Protein AF-A0ABD4YJ50-F1 (afdb_monomer_lite)

Sequence (105 aa):
MASRKLDGYKGRLNCSQLAAGMTAARANAARLAKDARLLLGAEGFASAASLAALSLEEARKISILRGMALELEDSAIKAEWKHYRSHTSKNSHWTFPALVADGAR

Radius of gyration: 16.1 Å; chains: 1; bounding box: 43×27×45 Å

Structure (mmCIF, N/CA/C/O backbone):
data_AF-A0ABD4YJ50-F1
#
_entry.id   AF-A0ABD4YJ50-F1
#
loop_
_atom_site.group_PDB
_atom_site.id
_atom_site.type_symbol
_atom_site.label_atom_id
_atom_site.label_alt_id
_atom_site.label_comp_id
_atom_site.label_asym_id
_atom_site.label_entity_id
_atom_site.label_seq_id
_atom_site.pdbx_PDB_ins_code
_atom_site.Cartn_x
_atom_site.Cartn_y
_atom_site.Cartn_z
_atom_site.occupancy
_atom_site.B_iso_or_equiv
_atom_site.auth_seq_id
_atom_site.auth_comp_id
_atom_site.auth_asym_id
_atom_site.auth_atom_id
_atom_site.pdbx_PDB_model_num
ATOM 1 N N . MET A 1 1 ? -12.339 18.958 -9.095 1.00 38.16 1 MET A N 1
ATOM 2 C CA . MET A 1 1 ? -12.883 17.659 -8.638 1.00 38.16 1 MET A CA 1
ATOM 3 C C . MET A 1 1 ? -13.449 17.853 -7.245 1.00 38.16 1 MET A C 1
ATOM 5 O O . MET A 1 1 ? -12.732 18.367 -6.396 1.00 38.16 1 MET A O 1
ATOM 9 N N . ALA A 1 2 ? -14.721 17.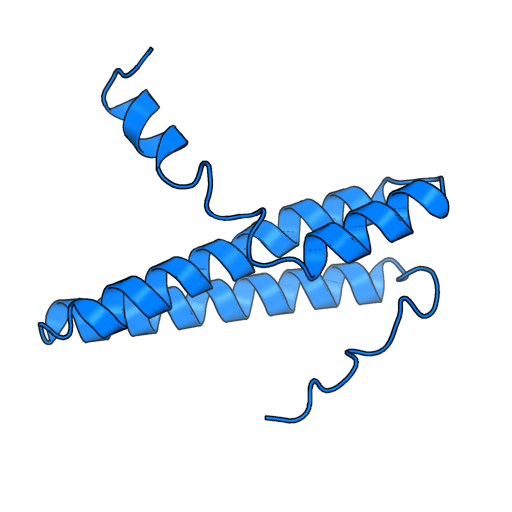525 -7.014 1.00 37.09 2 ALA A N 1
ATOM 10 C CA . ALA A 1 2 ? -15.298 17.609 -5.675 1.00 37.09 2 ALA A CA 1
ATOM 11 C C . ALA A 1 2 ? -14.507 16.690 -4.732 1.00 37.09 2 ALA A C 1
ATOM 13 O O . ALA A 1 2 ? -14.377 15.494 -4.997 1.00 37.09 2 ALA A O 1
ATOM 14 N N . SER A 1 3 ? -13.948 17.258 -3.660 1.00 42.00 3 SER A N 1
ATOM 15 C CA . SER A 1 3 ? -13.308 16.495 -2.591 1.00 42.00 3 SER A CA 1
ATOM 16 C C . SER A 1 3 ? -14.370 15.591 -1.970 1.00 42.00 3 SER A C 1
ATOM 18 O O . SER A 1 3 ? -15.192 16.040 -1.171 1.00 42.00 3 SER A O 1
ATOM 20 N N . ARG A 1 4 ? -14.416 14.319 -2.385 1.00 47.66 4 ARG A N 1
ATOM 21 C CA . ARG A 1 4 ? -15.176 13.295 -1.667 1.00 47.66 4 ARG A CA 1
ATOM 22 C C . ARG A 1 4 ? -14.588 13.287 -0.261 1.00 47.66 4 ARG A C 1
ATOM 24 O O . ARG A 1 4 ? -13.447 12.862 -0.084 1.00 47.66 4 ARG A O 1
ATOM 31 N N . LYS A 1 5 ? -15.341 13.797 0.722 1.00 50.66 5 LYS A N 1
ATOM 32 C CA . LYS A 1 5 ? -15.030 13.608 2.142 1.00 50.66 5 LYS A CA 1
ATOM 33 C C . LYS A 1 5 ? -14.937 12.100 2.340 1.00 50.66 5 LYS A C 1
ATOM 35 O O . LYS A 1 5 ? -15.955 11.432 2.440 1.00 50.66 5 LYS A O 1
ATOM 40 N N . LEU A 1 6 ? -13.716 11.568 2.308 1.00 54.75 6 LEU A N 1
ATOM 41 C CA . LEU A 1 6 ? -13.441 10.197 2.705 1.00 54.75 6 LEU A CA 1
ATOM 42 C C . LEU A 1 6 ? -14.079 10.040 4.081 1.00 54.75 6 LEU A C 1
ATOM 44 O O . LEU A 1 6 ? -13.786 10.864 4.960 1.00 54.75 6 LEU A O 1
ATOM 48 N N . ASP A 1 7 ? -14.966 9.057 4.219 1.00 51.47 7 ASP A N 1
ATOM 49 C CA . ASP A 1 7 ? -15.726 8.820 5.439 1.00 51.47 7 ASP A CA 1
ATOM 50 C C . ASP A 1 7 ? -14.810 8.969 6.663 1.00 51.47 7 ASP A C 1
ATOM 52 O O . ASP A 1 7 ? -13.676 8.468 6.700 1.00 51.47 7 ASP A O 1
ATOM 56 N N . GLY A 1 8 ? -15.265 9.771 7.627 1.00 60.22 8 GLY A N 1
ATOM 57 C CA . GLY A 1 8 ? -14.545 9.998 8.874 1.00 60.22 8 GLY A CA 1
ATOM 58 C C . GLY A 1 8 ? -14.294 8.683 9.610 1.00 60.22 8 GLY A C 1
ATOM 59 O O . GLY A 1 8 ? -14.916 7.664 9.319 1.00 60.22 8 GLY A O 1
ATOM 60 N N . TYR A 1 9 ? -13.370 8.703 10.568 1.00 68.25 9 TYR A N 1
ATOM 61 C CA . TYR A 1 9 ? -13.158 7.574 11.474 1.00 68.25 9 TYR A CA 1
ATOM 62 C C . TYR A 1 9 ? -14.502 7.128 12.084 1.00 68.25 9 TYR A C 1
ATOM 64 O O . TYR A 1 9 ? -15.142 7.919 12.777 1.00 68.25 9 TYR A O 1
ATOM 72 N N . LYS A 1 10 ? -14.938 5.890 11.805 1.00 71.81 10 LYS A N 1
ATOM 73 C CA . LYS A 1 10 ? -16.241 5.343 12.244 1.00 71.81 10 LYS A CA 1
ATOM 74 C C . LYS A 1 10 ? -16.156 4.530 13.545 1.00 71.81 10 LYS A C 1
ATOM 76 O O . LYS A 1 10 ? -17.050 3.745 13.831 1.00 71.81 10 LYS A O 1
ATOM 81 N N . GLY A 1 11 ? -15.092 4.717 14.323 1.00 74.75 11 GLY A N 1
ATOM 82 C CA . GLY A 1 11 ? -14.799 3.910 15.509 1.00 74.75 11 GLY A CA 1
ATOM 83 C C . GLY A 1 11 ? -13.677 2.903 15.265 1.00 74.75 11 GLY A C 1
ATOM 84 O O . GLY A 1 11 ? -13.116 2.836 14.167 1.00 74.75 11 GLY A O 1
ATOM 85 N N . ARG A 1 12 ? -13.317 2.161 16.318 1.00 82.75 12 ARG A N 1
ATOM 86 C CA . ARG A 1 12 ? -12.174 1.243 16.294 1.00 82.75 12 ARG A CA 1
ATOM 87 C C . ARG A 1 12 ? -12.368 0.151 15.256 1.00 82.75 12 ARG A C 1
ATOM 89 O O . ARG A 1 12 ? -13.434 -0.454 15.165 1.00 82.75 12 ARG A O 1
ATOM 96 N N . LEU A 1 13 ? -11.296 -0.135 14.526 1.00 87.69 13 LEU A N 1
ATOM 97 C CA . LEU A 1 13 ? -11.206 -1.356 13.744 1.00 87.69 13 LEU A CA 1
ATOM 98 C C . LEU A 1 13 ? -10.931 -2.515 14.699 1.00 87.69 13 LEU A C 1
ATOM 100 O O . LEU A 1 13 ? -10.049 -2.423 15.551 1.00 87.69 13 LEU A O 1
ATOM 104 N N . ASN A 1 14 ? -11.671 -3.607 14.554 1.00 89.88 14 ASN A N 1
ATOM 105 C CA . ASN A 1 14 ? -11.346 -4.833 15.272 1.00 89.88 14 ASN A CA 1
ATOM 106 C C . ASN A 1 14 ? -10.137 -5.542 14.623 1.00 89.88 14 ASN A C 1
ATOM 108 O O . ASN A 1 14 ? -9.703 -5.204 13.515 1.00 89.88 14 ASN A O 1
ATOM 112 N N . CYS A 1 15 ? -9.603 -6.564 15.296 1.00 91.25 15 CYS A N 1
ATOM 113 C CA . CYS A 1 15 ? -8.419 -7.284 14.825 1.00 91.25 15 CYS A CA 1
ATOM 114 C C . CYS A 1 15 ? -8.587 -7.892 13.422 1.00 91.25 15 CYS A C 1
ATOM 116 O O . CYS A 1 15 ? -7.632 -7.894 12.646 1.00 91.25 15 CYS A O 1
ATOM 118 N N . SER A 1 16 ? -9.783 -8.376 13.062 1.00 93.75 16 SER A N 1
ATOM 119 C CA . SER A 1 16 ? -10.013 -8.970 11.738 1.00 93.75 16 SER A CA 1
ATOM 120 C C . SER A 1 16 ? -10.035 -7.911 10.634 1.00 93.75 16 SER A C 1
ATOM 122 O O . SER A 1 16 ? -9.451 -8.123 9.572 1.00 93.75 16 SER A O 1
ATOM 124 N N . GLN A 1 17 ? -10.613 -6.737 10.897 1.00 93.25 17 GLN A N 1
ATOM 125 C CA . GLN A 1 17 ? -10.589 -5.594 9.984 1.00 93.25 17 GLN A CA 1
ATOM 126 C C . GLN A 1 17 ? -9.169 -5.050 9.791 1.00 93.25 17 GLN A C 1
ATOM 128 O O . GLN A 1 17 ? -8.767 -4.776 8.660 1.00 93.25 17 GLN A O 1
ATOM 133 N N . LEU A 1 18 ? -8.387 -4.942 10.870 1.00 93.56 18 LEU A N 1
ATOM 134 C CA . LEU A 1 18 ? -6.975 -4.550 10.801 1.00 93.56 18 LEU A CA 1
ATOM 135 C C . LEU A 1 18 ? -6.161 -5.556 9.973 1.00 93.56 18 LEU A C 1
ATOM 137 O O . LEU A 1 18 ? -5.422 -5.158 9.071 1.00 93.56 18 LEU A O 1
ATOM 141 N N . ALA A 1 19 ? -6.337 -6.858 10.217 1.00 95.56 19 ALA A N 1
ATOM 142 C CA . ALA A 1 19 ? -5.668 -7.920 9.466 1.00 95.56 19 ALA A CA 1
ATOM 143 C C . ALA A 1 19 ? -6.038 -7.920 7.974 1.00 95.56 19 ALA A C 1
ATOM 145 O O . ALA A 1 19 ? -5.160 -8.045 7.110 1.00 95.56 19 ALA A O 1
ATOM 146 N N . ALA A 1 20 ? -7.320 -7.727 7.658 1.00 96.19 20 ALA A N 1
ATOM 147 C CA . ALA A 1 20 ? -7.795 -7.587 6.287 1.00 96.19 20 ALA A CA 1
ATOM 148 C C . ALA A 1 20 ? -7.176 -6.354 5.610 1.00 96.19 20 ALA A C 1
ATOM 150 O O . ALA A 1 20 ? -6.658 -6.455 4.497 1.00 96.19 20 ALA A O 1
ATOM 151 N N . GLY A 1 21 ? -7.138 -5.216 6.310 1.00 94.19 21 GLY A N 1
ATOM 152 C CA . GLY A 1 21 ? -6.493 -3.993 5.836 1.00 94.19 21 GLY A CA 1
ATOM 153 C C . GLY A 1 21 ? -5.001 -4.179 5.549 1.00 94.19 21 GLY A C 1
ATOM 154 O O . GLY A 1 21 ? -4.520 -3.751 4.500 1.00 94.19 21 GLY A O 1
ATOM 155 N N . MET A 1 22 ? -4.270 -4.871 6.428 1.00 95.81 22 MET A N 1
ATOM 156 C CA . MET A 1 22 ? -2.846 -5.172 6.230 1.00 95.81 22 MET A CA 1
ATOM 157 C C . MET A 1 22 ? -2.616 -6.089 5.025 1.00 95.81 22 MET A C 1
ATOM 159 O O . MET A 1 22 ? -1.683 -5.880 4.249 1.00 95.81 22 MET A O 1
ATOM 163 N N . THR A 1 23 ? -3.482 -7.086 4.841 1.00 97.94 23 THR A N 1
ATOM 164 C CA . THR A 1 23 ? -3.407 -8.011 3.705 1.00 97.94 23 THR A CA 1
ATOM 165 C C . THR A 1 23 ? -3.682 -7.288 2.387 1.00 97.94 23 THR A C 1
ATOM 167 O O . THR A 1 23 ? -2.928 -7.466 1.428 1.00 97.94 23 THR A O 1
ATOM 170 N N . ALA A 1 24 ? -4.700 -6.424 2.353 1.00 97.00 24 ALA A N 1
ATOM 171 C CA . ALA A 1 24 ? -5.024 -5.597 1.194 1.00 97.00 24 ALA A CA 1
ATOM 172 C C . ALA A 1 24 ? -3.885 -4.623 0.851 1.00 97.00 24 ALA A C 1
ATOM 174 O O . ALA A 1 24 ? -3.466 -4.548 -0.303 1.00 97.00 24 ALA A O 1
ATOM 175 N N . ALA A 1 25 ? -3.322 -3.938 1.851 1.00 95.44 25 ALA A N 1
ATOM 176 C CA . ALA A 1 25 ? -2.181 -3.041 1.674 1.00 95.44 25 ALA A CA 1
ATOM 177 C C . ALA A 1 25 ? -0.960 -3.775 1.090 1.00 95.44 25 ALA A C 1
ATOM 179 O O . ALA A 1 25 ? -0.346 -3.308 0.130 1.00 95.44 25 ALA A O 1
ATOM 180 N N . ARG A 1 26 ? -0.652 -4.976 1.603 1.00 97.56 26 ARG A N 1
ATOM 181 C CA . ARG A 1 26 ? 0.429 -5.825 1.078 1.00 97.56 26 ARG A CA 1
ATOM 182 C C . ARG A 1 26 ? 0.193 -6.226 -0.379 1.00 97.56 26 ARG A C 1
ATOM 184 O O . ARG A 1 26 ? 1.115 -6.145 -1.187 1.00 97.56 26 ARG A O 1
ATOM 191 N N . ALA A 1 27 ? -1.021 -6.662 -0.714 1.00 98.19 27 ALA A N 1
ATOM 192 C CA . ALA A 1 27 ? -1.372 -7.057 -2.077 1.00 98.19 27 ALA A CA 1
ATOM 193 C C . ALA A 1 27 ? -1.270 -5.873 -3.054 1.00 98.19 27 ALA A C 1
ATOM 195 O O . ALA A 1 27 ? -0.707 -6.016 -4.141 1.00 98.19 27 ALA A O 1
ATOM 196 N N . ASN A 1 28 ? -1.743 -4.692 -2.644 1.00 97.81 28 ASN A N 1
ATOM 197 C CA . ASN A 1 28 ? -1.638 -3.469 -3.436 1.00 97.81 28 ASN A CA 1
ATOM 198 C C . ASN A 1 28 ? -0.183 -3.072 -3.681 1.00 97.81 28 ASN A C 1
ATOM 200 O O . ASN A 1 28 ? 0.183 -2.829 -4.828 1.00 97.81 28 ASN A O 1
ATOM 204 N N . ALA A 1 29 ? 0.650 -3.064 -2.637 1.00 96.94 29 ALA A N 1
ATOM 205 C CA . ALA A 1 29 ? 2.074 -2.772 -2.764 1.00 96.94 29 ALA A CA 1
ATOM 206 C C . ALA A 1 29 ? 2.763 -3.741 -3.740 1.00 96.94 29 ALA A C 1
ATOM 208 O O . ALA A 1 29 ? 3.430 -3.316 -4.678 1.00 96.94 29 ALA A O 1
ATOM 209 N N . ALA A 1 30 ? 2.539 -5.051 -3.590 1.00 98.19 30 ALA A N 1
ATOM 210 C CA . ALA A 1 30 ? 3.139 -6.054 -4.469 1.00 98.19 30 ALA A CA 1
ATOM 211 C C . 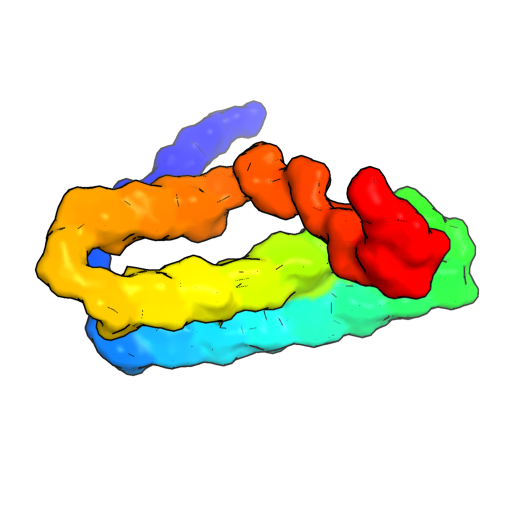ALA A 1 30 ? 2.736 -5.868 -5.944 1.00 98.19 30 ALA A C 1
ATOM 213 O O . ALA A 1 30 ? 3.591 -5.947 -6.831 1.00 98.19 30 ALA A O 1
ATOM 214 N N . ARG A 1 31 ? 1.451 -5.590 -6.205 1.00 98.69 31 ARG A N 1
ATOM 215 C CA . ARG A 1 31 ? 0.943 -5.319 -7.556 1.00 98.69 31 ARG A CA 1
ATOM 216 C C . ARG A 1 31 ? 1.552 -4.044 -8.140 1.00 98.69 31 ARG A C 1
ATOM 218 O O . ARG A 1 31 ? 2.103 -4.097 -9.232 1.00 98.69 31 ARG A O 1
ATOM 225 N N . LEU A 1 32 ? 1.532 -2.935 -7.400 1.00 98.44 32 LEU A N 1
ATOM 226 C CA . LEU A 1 32 ? 2.101 -1.657 -7.843 1.00 98.44 32 LEU A CA 1
ATOM 227 C C . LEU A 1 32 ? 3.601 -1.768 -8.141 1.00 98.44 32 LEU A C 1
ATOM 229 O O . LEU A 1 32 ? 4.061 -1.263 -9.160 1.00 98.44 32 LEU A O 1
ATOM 233 N N . ALA A 1 33 ? 4.360 -2.484 -7.308 1.00 98.19 33 ALA A N 1
ATOM 234 C CA . ALA A 1 33 ? 5.776 -2.743 -7.556 1.00 98.19 33 ALA A CA 1
ATOM 235 C C . ALA A 1 33 ? 6.009 -3.585 -8.820 1.00 98.19 33 ALA A C 1
ATOM 237 O O . ALA A 1 33 ? 6.979 -3.362 -9.544 1.00 98.19 33 ALA A O 1
ATOM 238 N N . LYS A 1 34 ? 5.143 -4.572 -9.088 1.00 98.69 34 LYS A N 1
ATOM 239 C CA . LYS A 1 34 ? 5.199 -5.362 -10.325 1.00 98.69 34 LYS A CA 1
ATOM 240 C C . LYS A 1 34 ? 4.951 -4.469 -11.540 1.00 98.69 34 LYS A C 1
ATOM 242 O O . LYS A 1 34 ? 5.752 -4.505 -12.469 1.00 98.69 34 LYS A O 1
ATOM 247 N N . ASP A 1 35 ? 3.905 -3.652 -11.501 1.00 98.56 35 ASP A N 1
ATOM 248 C CA . ASP A 1 35 ? 3.539 -2.751 -12.596 1.00 98.56 35 ASP A CA 1
ATOM 249 C C . ASP A 1 35 ? 4.643 -1.704 -12.845 1.00 98.56 35 ASP A C 1
ATOM 251 O O . ASP A 1 35 ? 5.035 -1.469 -13.987 1.00 98.56 35 ASP A O 1
ATOM 255 N N . ALA A 1 36 ? 5.231 -1.149 -11.779 1.00 98.38 36 ALA A N 1
ATOM 256 C CA . ALA A 1 36 ? 6.370 -0.236 -11.865 1.00 98.38 36 ALA A CA 1
ATOM 257 C C . ALA A 1 36 ? 7.584 -0.873 -12.564 1.00 98.38 36 ALA A C 1
ATOM 259 O O . ALA A 1 36 ? 8.206 -0.239 -13.413 1.00 98.38 36 ALA A O 1
ATOM 260 N N . ARG A 1 37 ? 7.904 -2.138 -12.248 1.00 98.38 37 ARG A N 1
ATOM 261 C CA . ARG A 1 37 ? 8.998 -2.877 -12.904 1.00 98.38 37 ARG A CA 1
ATOM 262 C C . ARG A 1 37 ? 8.734 -3.121 -14.388 1.00 98.38 37 ARG A C 1
ATOM 264 O O . ARG A 1 37 ? 9.661 -3.001 -15.182 1.00 98.38 37 ARG A O 1
ATOM 271 N N . LEU A 1 38 ? 7.494 -3.446 -14.759 1.00 98.56 38 LEU A N 1
ATOM 272 C CA . LEU A 1 38 ? 7.118 -3.629 -16.164 1.00 98.56 38 LEU A CA 1
ATOM 273 C C . LEU A 1 38 ? 7.296 -2.328 -16.956 1.00 98.56 38 LEU A C 1
ATOM 275 O O . LEU A 1 38 ? 7.884 -2.346 -18.032 1.00 98.56 38 LEU A O 1
ATOM 279 N N . LEU A 1 39 ? 6.853 -1.198 -16.400 1.00 98.25 39 LEU A N 1
ATOM 280 C CA . LEU A 1 39 ? 7.013 0.111 -17.037 1.00 98.25 39 LEU A CA 1
ATOM 281 C C . LEU A 1 39 ? 8.472 0.553 -17.117 1.00 98.25 39 LEU A C 1
ATOM 283 O O . LEU A 1 39 ? 8.862 1.142 -18.118 1.00 98.25 39 LEU A O 1
ATOM 287 N N . LEU A 1 40 ? 9.281 0.250 -16.100 1.00 97.50 40 LEU A N 1
ATOM 288 C CA . LEU A 1 40 ? 10.715 0.531 -16.128 1.00 97.50 40 LEU A CA 1
ATOM 289 C C . LEU A 1 40 ? 11.401 -0.203 -17.288 1.00 97.50 40 LEU A C 1
ATOM 291 O O . LEU A 1 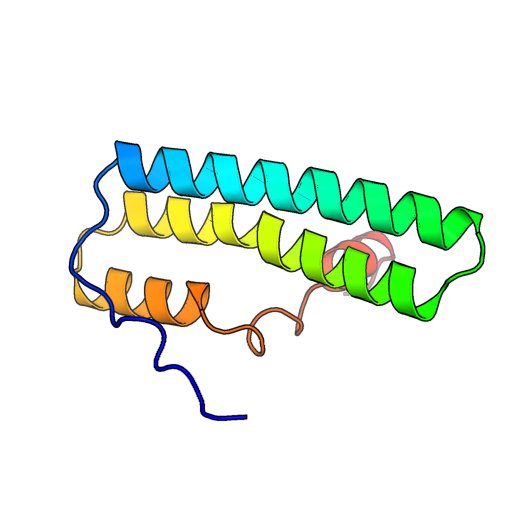40 ? 12.176 0.407 -18.015 1.00 97.50 40 LEU A O 1
ATOM 295 N N . GLY A 1 41 ? 11.082 -1.487 -17.484 1.00 97.50 41 GLY A N 1
ATOM 296 C CA . GLY A 1 41 ? 11.611 -2.280 -18.599 1.00 97.50 41 GLY A CA 1
ATOM 297 C C . GLY A 1 41 ? 11.120 -1.825 -19.979 1.00 97.50 41 GLY A C 1
ATOM 298 O O . GLY A 1 41 ? 11.777 -2.104 -20.973 1.00 97.50 41 GLY A O 1
ATOM 299 N N . ALA A 1 42 ? 9.993 -1.111 -20.037 1.00 98.25 42 ALA A N 1
ATOM 300 C CA . ALA A 1 42 ? 9.454 -0.488 -21.245 1.00 98.25 42 ALA A CA 1
ATOM 301 C C . ALA A 1 42 ? 9.853 0.996 -21.390 1.00 98.25 42 ALA A C 1
ATOM 303 O O . ALA A 1 42 ? 9.213 1.724 -22.145 1.00 98.25 42 ALA A O 1
ATOM 304 N N . GLU A 1 43 ? 10.848 1.464 -20.625 1.00 97.50 43 GLU A N 1
ATOM 305 C CA . GLU A 1 43 ? 11.355 2.849 -20.632 1.00 97.50 43 GLU A CA 1
ATOM 306 C C . GLU A 1 43 ? 10.307 3.925 -20.261 1.00 97.50 43 GLU A C 1
ATOM 308 O O . GLU A 1 43 ? 10.504 5.127 -20.441 1.00 97.50 43 GLU A O 1
ATOM 313 N N . GLY A 1 44 ? 9.189 3.523 -19.649 1.00 97.06 44 GLY A N 1
ATOM 314 C CA . GLY A 1 44 ? 8.130 4.399 -19.145 1.00 97.06 44 GLY A CA 1
ATOM 315 C C . GLY A 1 44 ? 8.479 5.049 -17.802 1.00 97.06 44 GLY A C 1
ATOM 316 O O . GLY A 1 44 ? 7.730 4.904 -16.833 1.00 97.06 44 GLY A O 1
ATOM 317 N N . PHE A 1 45 ? 9.618 5.744 -17.717 1.00 94.31 45 PHE A N 1
ATOM 318 C CA . PHE A 1 45 ? 10.257 6.147 -16.454 1.00 94.31 45 PHE A CA 1
ATOM 319 C C . PHE A 1 45 ? 9.354 6.941 -15.497 1.00 94.31 45 PHE A C 1
ATOM 321 O O . PHE A 1 45 ? 9.284 6.621 -14.310 1.00 94.31 45 PHE A O 1
ATOM 328 N N . ALA A 1 46 ? 8.625 7.948 -15.989 1.00 95.31 46 ALA A N 1
ATOM 329 C CA . ALA A 1 46 ? 7.775 8.795 -15.143 1.00 95.31 46 ALA A CA 1
ATOM 330 C C . ALA A 1 46 ? 6.633 8.003 -14.479 1.00 95.31 46 ALA A C 1
ATOM 332 O O . ALA A 1 46 ? 6.347 8.155 -13.285 1.00 95.31 46 ALA A O 1
ATOM 333 N N . SER A 1 47 ? 5.994 7.118 -15.244 1.00 96.50 47 SER A N 1
ATOM 334 C CA . SER A 1 47 ? 4.930 6.250 -14.743 1.00 96.50 47 SER A CA 1
ATOM 335 C C . SER A 1 47 ? 5.485 5.154 -13.834 1.00 96.50 47 SER A C 1
ATOM 337 O O . SER A 1 47 ? 4.900 4.890 -12.784 1.00 96.50 47 SER A O 1
ATOM 339 N N . ALA A 1 48 ? 6.642 4.575 -14.172 1.00 97.25 48 ALA A N 1
ATOM 340 C CA . ALA A 1 48 ? 7.337 3.614 -13.319 1.00 97.25 48 ALA A CA 1
ATOM 341 C C . ALA A 1 48 ? 7.656 4.212 -11.938 1.00 97.25 48 ALA A C 1
ATOM 343 O O . ALA A 1 48 ? 7.326 3.610 -10.915 1.00 97.25 48 ALA A O 1
ATOM 344 N N . ALA A 1 49 ? 8.213 5.426 -11.900 1.00 94.56 49 ALA A N 1
ATOM 345 C CA . ALA A 1 49 ? 8.517 6.139 -10.661 1.00 94.56 49 ALA A CA 1
ATOM 346 C C . ALA A 1 49 ? 7.251 6.441 -9.843 1.00 94.56 49 ALA A C 1
ATOM 348 O O . ALA A 1 49 ? 7.225 6.223 -8.631 1.00 94.56 49 ALA A O 1
ATOM 349 N N . SER A 1 50 ? 6.173 6.872 -10.506 1.00 93.81 50 SER A N 1
ATOM 350 C CA . SER A 1 50 ? 4.889 7.151 -9.851 1.00 93.81 50 SER A CA 1
ATOM 351 C C . SER A 1 50 ? 4.292 5.898 -9.197 1.00 93.81 50 SER A C 1
ATOM 353 O O . SER A 1 50 ? 3.876 5.937 -8.039 1.00 93.81 50 SER A O 1
ATOM 355 N N . LEU A 1 51 ? 4.290 4.758 -9.899 1.00 96.12 51 LEU A N 1
ATOM 356 C CA . LEU A 1 51 ? 3.791 3.494 -9.348 1.00 96.12 51 LEU A CA 1
ATOM 357 C C . LEU A 1 51 ? 4.697 2.936 -8.244 1.00 96.12 51 LEU A C 1
ATOM 359 O O . LEU A 1 51 ? 4.194 2.370 -7.271 1.00 96.12 51 LEU A O 1
ATOM 363 N N . ALA A 1 52 ? 6.014 3.127 -8.347 1.00 94.69 52 ALA A N 1
ATOM 364 C CA . ALA A 1 52 ? 6.950 2.754 -7.292 1.00 94.69 52 ALA A CA 1
ATOM 365 C C . ALA A 1 52 ? 6.695 3.552 -6.002 1.00 94.69 52 ALA A C 1
ATOM 367 O O . ALA A 1 52 ? 6.618 2.963 -4.921 1.00 94.69 52 ALA A O 1
ATOM 368 N N . ALA A 1 53 ? 6.475 4.867 -6.106 1.00 91.88 53 ALA A N 1
ATOM 369 C CA . ALA A 1 53 ? 6.114 5.702 -4.962 1.00 91.88 53 ALA A CA 1
ATOM 370 C C . ALA A 1 53 ? 4.798 5.235 -4.311 1.00 91.88 53 ALA A C 1
ATOM 372 O O . ALA A 1 53 ? 4.747 5.022 -3.098 1.00 91.88 53 ALA A O 1
ATOM 373 N N . LEU A 1 54 ? 3.761 4.965 -5.115 1.00 93.00 54 LEU A N 1
ATOM 374 C CA . LEU A 1 54 ? 2.487 4.430 -4.617 1.00 93.00 54 LEU A CA 1
ATOM 375 C C . LEU A 1 54 ? 2.652 3.065 -3.931 1.00 93.00 54 LEU A C 1
ATOM 377 O O . LEU A 1 54 ? 2.035 2.815 -2.897 1.00 93.00 54 LEU A O 1
ATOM 381 N N . SER A 1 55 ? 3.512 2.186 -4.454 1.00 95.44 55 SER A N 1
ATOM 382 C CA . SER A 1 55 ? 3.820 0.902 -3.814 1.00 95.44 55 SER A CA 1
ATOM 383 C C . SER A 1 55 ? 4.382 1.085 -2.400 1.00 95.44 55 SER A C 1
ATOM 385 O O . SER A 1 55 ? 3.991 0.369 -1.476 1.00 95.44 55 SER A O 1
ATOM 387 N N . LEU A 1 56 ? 5.300 2.037 -2.214 1.00 91.25 56 LEU A N 1
ATOM 388 C CA . LEU A 1 56 ? 5.889 2.342 -0.907 1.00 91.25 56 LEU A CA 1
ATOM 389 C C . LEU A 1 56 ? 4.863 2.949 0.059 1.00 91.25 56 LEU A C 1
ATOM 391 O O . LEU A 1 56 ? 4.884 2.661 1.260 1.00 91.25 56 LEU A O 1
ATOM 395 N N . GLU A 1 57 ? 3.956 3.784 -0.447 1.00 89.81 57 GLU A N 1
ATOM 396 C CA . GLU A 1 57 ? 2.843 4.315 0.342 1.00 89.81 57 GLU A CA 1
ATOM 397 C C . GLU A 1 57 ? 1.920 3.200 0.847 1.00 89.81 57 GLU A C 1
ATOM 399 O O . GLU A 1 57 ? 1.588 3.181 2.035 1.00 89.81 57 GLU A O 1
ATOM 404 N N . GLU A 1 58 ? 1.553 2.244 -0.011 1.00 93.69 58 GLU A N 1
ATOM 405 C CA . GLU A 1 58 ? 0.731 1.095 0.381 1.00 93.69 58 GLU A CA 1
ATOM 406 C C . GLU A 1 58 ? 1.450 0.189 1.387 1.00 93.69 58 GLU A C 1
ATOM 408 O O . GLU A 1 58 ? 0.858 -0.205 2.390 1.00 93.69 58 GLU A O 1
ATOM 413 N N . ALA A 1 59 ? 2.744 -0.087 1.198 1.00 92.88 59 ALA A N 1
ATOM 414 C CA . ALA A 1 59 ? 3.507 -0.925 2.124 1.00 92.88 59 ALA A CA 1
ATOM 415 C C . ALA A 1 59 ? 3.564 -0.331 3.545 1.00 92.88 59 ALA A C 1
ATOM 417 O O . ALA A 1 59 ? 3.416 -1.051 4.535 1.00 92.88 59 ALA A O 1
ATOM 418 N N . ARG A 1 60 ? 3.715 0.995 3.669 1.00 88.44 60 ARG A N 1
ATOM 419 C CA . ARG A 1 60 ? 3.786 1.669 4.978 1.00 88.44 60 ARG A CA 1
ATOM 420 C C . ARG A 1 60 ? 2.482 1.663 5.759 1.00 88.44 60 ARG A C 1
ATOM 422 O O . ARG A 1 60 ? 2.524 1.692 6.988 1.00 88.44 60 ARG A O 1
ATOM 429 N N . LYS A 1 61 ? 1.334 1.552 5.086 1.00 90.81 61 LYS A N 1
ATOM 430 C CA . LYS A 1 61 ? 0.034 1.409 5.762 1.00 90.81 61 LYS A CA 1
ATOM 431 C C . LYS A 1 61 ? 0.004 0.214 6.715 1.00 90.81 61 LYS A C 1
ATOM 433 O O . LYS A 1 61 ? -0.717 0.258 7.704 1.00 90.81 61 LYS A O 1
ATOM 438 N N . ILE A 1 62 ? 0.811 -0.821 6.471 1.00 93.31 62 ILE A N 1
ATOM 439 C CA . ILE A 1 62 ? 0.922 -1.982 7.361 1.00 93.31 62 ILE A CA 1
ATOM 440 C C . ILE A 1 62 ? 1.466 -1.573 8.739 1.00 93.31 62 ILE A C 1
ATOM 442 O O . ILE A 1 62 ? 0.933 -2.016 9.751 1.00 93.31 62 ILE A O 1
ATOM 446 N N . SER A 1 63 ? 2.487 -0.710 8.799 1.00 90.19 63 SER A N 1
ATOM 447 C CA . SER A 1 63 ? 3.053 -0.235 10.073 1.00 90.19 63 SER A CA 1
ATOM 448 C C . SER A 1 63 ? 2.038 0.581 10.874 1.00 90.19 63 SER A C 1
ATOM 450 O O . SER A 1 63 ? 1.899 0.384 12.075 1.00 90.19 63 SER A O 1
ATOM 452 N N . ILE A 1 64 ? 1.285 1.437 10.184 1.00 89.12 64 ILE A N 1
ATOM 453 C CA . ILE A 1 64 ? 0.220 2.274 10.755 1.00 89.12 64 ILE A CA 1
ATOM 454 C C . ILE A 1 64 ? -0.896 1.399 11.346 1.00 89.12 64 ILE A C 1
ATOM 456 O O . ILE A 1 64 ? -1.308 1.580 12.488 1.00 89.12 64 ILE A O 1
ATOM 460 N N . LEU A 1 65 ? -1.351 0.384 10.599 1.00 91.94 65 LEU A N 1
ATOM 461 C CA . LEU A 1 65 ? -2.379 -0.555 11.065 1.00 91.94 65 LEU A CA 1
ATOM 462 C C . LEU A 1 65 ? -1.896 -1.426 12.237 1.00 91.94 65 LEU A C 1
ATOM 464 O O . LEU A 1 65 ? -2.693 -1.753 13.112 1.00 91.94 65 LEU A O 1
ATOM 468 N N . ARG A 1 66 ? -0.604 -1.782 12.286 1.00 91.56 66 ARG A N 1
ATOM 469 C CA . ARG A 1 66 ? -0.009 -2.440 13.463 1.00 91.56 66 ARG A CA 1
ATOM 470 C C . ARG A 1 66 ? -0.002 -1.519 14.680 1.00 91.56 66 ARG A C 1
ATOM 472 O O . ARG A 1 66 ? -0.349 -1.981 15.757 1.00 91.56 66 ARG A O 1
ATOM 479 N N . GLY A 1 67 ? 0.337 -0.241 14.501 1.00 90.38 67 GLY A N 1
ATOM 480 C CA . GLY A 1 67 ? 0.259 0.764 15.564 1.00 90.38 67 GLY A CA 1
ATOM 481 C C . GLY A 1 67 ? -1.156 0.874 16.135 1.00 90.38 67 GLY A C 1
ATOM 482 O O . GLY A 1 67 ? -1.347 0.731 17.337 1.00 90.38 67 GLY A O 1
ATOM 483 N N . MET A 1 68 ? -2.167 0.983 15.265 1.00 90.88 68 MET A N 1
ATOM 484 C CA . MET A 1 68 ? -3.579 1.002 15.679 1.00 90.88 68 MET A CA 1
ATOM 485 C C . MET A 1 68 ? -4.016 -0.244 16.460 1.00 90.88 68 MET A C 1
ATOM 487 O O . MET A 1 68 ? -4.929 -0.149 17.272 1.00 90.88 68 MET A O 1
ATOM 491 N N . ALA A 1 69 ? -3.411 -1.407 16.202 1.00 90.44 69 ALA A N 1
ATOM 492 C CA . ALA A 1 69 ? -3.743 -2.647 16.902 1.00 90.44 69 ALA A CA 1
ATOM 493 C C . ALA A 1 69 ? -3.253 -2.665 18.359 1.00 90.44 69 ALA A C 1
ATOM 495 O O . ALA A 1 69 ? -3.803 -3.403 19.173 1.00 90.44 69 ALA A O 1
ATOM 496 N N . LEU A 1 70 ? -2.204 -1.897 18.663 1.00 89.62 70 LEU A N 1
ATOM 497 C CA . LEU A 1 70 ? -1.568 -1.838 19.982 1.00 89.62 70 LEU A CA 1
ATOM 498 C C . LEU A 1 70 ? -2.030 -0.635 20.806 1.00 89.62 70 LEU A C 1
ATOM 500 O O . LEU A 1 70 ? -1.791 -0.588 22.009 1.00 89.62 70 LEU A O 1
ATOM 504 N N . GLU A 1 71 ? -2.673 0.333 20.161 1.00 88.94 71 GLU A N 1
ATOM 505 C CA . GLU A 1 71 ? -3.074 1.573 20.797 1.00 88.94 71 GLU A CA 1
ATOM 506 C C . GLU A 1 71 ? -4.323 1.386 21.670 1.00 88.94 71 GLU A C 1
ATOM 508 O O . GLU A 1 71 ? -5.340 0.821 21.251 1.00 88.94 71 GLU A O 1
ATOM 513 N N . LEU A 1 72 ? -4.243 1.885 22.901 1.00 82.50 72 LEU A N 1
ATOM 514 C CA . LEU A 1 72 ? -5.308 1.776 23.894 1.00 82.50 72 LEU A CA 1
ATOM 515 C C . LEU A 1 72 ? -6.146 3.047 23.968 1.00 82.50 72 LEU A C 1
ATOM 517 O O . LEU A 1 72 ? -7.285 2.974 24.425 1.00 82.50 72 LEU A O 1
ATOM 521 N N . GLU A 1 73 ? -5.637 4.173 23.471 1.00 87.19 73 GLU A N 1
ATOM 522 C CA . GLU A 1 73 ? -6.310 5.466 23.526 1.00 87.19 73 GLU A CA 1
ATOM 523 C C . GLU A 1 73 ? -7.004 5.825 22.204 1.00 87.19 73 GLU A C 1
ATOM 525 O O . GLU A 1 73 ? -6.404 5.889 21.128 1.00 87.19 73 GLU A O 1
ATOM 530 N N . ASP A 1 74 ? -8.296 6.152 22.273 1.00 84.19 74 ASP A N 1
ATOM 531 C CA . ASP A 1 74 ? -9.092 6.526 21.093 1.00 84.19 74 ASP A CA 1
ATOM 532 C C . ASP A 1 74 ? -8.573 7.787 20.386 1.00 84.19 74 ASP A C 1
ATOM 534 O O . ASP A 1 74 ? -8.738 7.947 19.171 1.00 84.19 74 ASP A O 1
ATOM 538 N N . SER A 1 75 ? -7.965 8.703 21.140 1.00 85.94 75 SER A N 1
ATOM 539 C CA . SER A 1 75 ? -7.344 9.921 20.616 1.00 85.94 75 SER A CA 1
ATOM 540 C C . SER A 1 75 ? -6.128 9.597 19.740 1.00 85.94 75 SER A C 1
ATOM 542 O O . SER A 1 75 ? -5.993 10.158 18.648 1.00 85.94 75 SER A O 1
ATOM 544 N N . ALA A 1 76 ? -5.301 8.644 20.168 1.00 85.81 76 ALA A N 1
ATOM 545 C CA . ALA A 1 76 ? -4.128 8.183 19.441 1.00 85.81 76 ALA A CA 1
ATOM 546 C C . ALA A 1 76 ? -4.515 7.368 18.194 1.00 85.81 76 ALA A C 1
ATOM 548 O O . ALA A 1 76 ? -3.994 7.634 17.112 1.00 85.81 76 ALA A O 1
ATOM 549 N N . ILE A 1 77 ? -5.539 6.505 18.265 1.00 86.88 77 ILE A N 1
ATOM 550 C CA . ILE A 1 77 ? -6.065 5.801 17.076 1.00 86.88 77 ILE A CA 1
ATOM 551 C C . ILE A 1 77 ? -6.585 6.794 16.024 1.00 86.88 77 ILE A C 1
ATOM 553 O O . ILE A 1 77 ? -6.345 6.628 14.824 1.00 86.88 77 ILE A O 1
ATOM 557 N N . LYS A 1 78 ? -7.275 7.866 16.442 1.00 85.75 78 LYS A N 1
ATOM 558 C CA . LYS A 1 78 ? -7.728 8.929 15.524 1.00 85.75 78 LYS A CA 1
ATOM 559 C C . LYS A 1 78 ? -6.558 9.661 14.864 1.00 85.75 78 LYS A C 1
ATOM 561 O O . LYS A 1 78 ? -6.648 9.995 13.678 1.00 85.75 78 LYS A O 1
ATOM 566 N N . ALA A 1 79 ? -5.478 9.917 15.602 1.00 85.69 79 ALA A N 1
ATOM 567 C CA . ALA A 1 79 ? -4.261 10.511 15.053 1.00 85.69 79 ALA A CA 1
ATOM 568 C C . ALA A 1 79 ? -3.608 9.577 14.021 1.00 85.69 79 ALA A C 1
ATOM 570 O O . ALA A 1 79 ? -3.307 10.009 12.904 1.00 85.69 79 ALA A O 1
ATOM 571 N N . GLU A 1 80 ? -3.515 8.286 14.334 1.00 85.44 80 GLU A N 1
ATOM 572 C CA . GLU A 1 80 ? -2.987 7.265 13.430 1.00 85.44 80 GLU A CA 1
ATOM 573 C C . GLU A 1 80 ? -3.870 7.118 12.178 1.00 85.44 80 GLU A C 1
ATOM 575 O O . GLU A 1 80 ? -3.372 6.961 11.066 1.00 85.44 80 GLU A O 1
ATOM 580 N N . TRP A 1 81 ? -5.194 7.283 12.298 1.00 85.94 81 TRP A N 1
ATOM 581 C CA . TRP A 1 81 ? -6.121 7.280 11.156 1.00 85.94 81 TRP A CA 1
ATOM 582 C C . TRP A 1 81 ? -5.919 8.486 10.238 1.00 85.94 81 TRP A C 1
ATOM 584 O O . TRP A 1 81 ? -5.971 8.380 9.007 1.00 85.94 81 TRP A O 1
ATOM 594 N N . LYS A 1 82 ? -5.641 9.654 10.823 1.00 83.69 82 LYS A N 1
ATOM 595 C CA . LYS A 1 82 ? -5.245 10.840 10.060 1.00 83.69 82 LYS A CA 1
ATOM 596 C C . LYS A 1 82 ? -3.924 10.586 9.331 1.00 83.69 82 LYS A C 1
ATOM 598 O O . LYS A 1 82 ? -3.823 10.922 8.150 1.00 83.69 82 LYS A O 1
ATOM 603 N N . HIS A 1 83 ? -2.955 9.948 9.987 1.00 81.25 83 HIS A N 1
ATOM 604 C CA . HIS A 1 83 ? -1.688 9.566 9.369 1.00 81.25 83 HIS A CA 1
ATOM 605 C C . HIS A 1 83 ? -1.890 8.540 8.238 1.00 81.25 83 HIS A C 1
ATOM 607 O O . HIS A 1 83 ? -1.373 8.724 7.135 1.00 81.25 83 HIS A O 1
ATOM 613 N N . TYR A 1 84 ? -2.753 7.538 8.432 1.00 81.06 84 TYR A N 1
ATOM 614 C CA . TYR A 1 84 ? -3.141 6.549 7.421 1.00 81.06 84 TYR A CA 1
ATOM 615 C C . TYR A 1 84 ? -3.646 7.198 6.125 1.00 81.06 84 TYR A C 1
ATOM 617 O O . TYR A 1 84 ? -3.273 6.765 5.034 1.00 81.06 84 TYR A O 1
ATOM 625 N N . ARG A 1 85 ? -4.430 8.276 6.225 1.00 79.56 85 ARG A N 1
ATOM 626 C CA . ARG A 1 85 ? -5.028 8.987 5.080 1.00 79.56 85 ARG A CA 1
ATOM 627 C C . ARG A 1 85 ? -4.187 10.129 4.507 1.00 79.56 85 ARG A C 1
ATOM 629 O O . ARG A 1 85 ? -4.487 10.617 3.422 1.00 79.56 85 ARG A O 1
ATOM 636 N N . SER A 1 86 ? -3.185 10.602 5.238 1.00 74.50 86 SER A N 1
ATOM 637 C CA . SER A 1 86 ? -2.308 11.676 4.775 1.00 74.50 86 SER A CA 1
ATOM 638 C C . SER A 1 86 ? -1.274 11.118 3.799 1.00 74.50 86 SER A C 1
ATOM 640 O O . SER A 1 86 ? -0.520 10.214 4.155 1.00 74.50 86 SER A O 1
ATOM 642 N N . HIS A 1 87 ? -1.235 11.631 2.569 1.00 62.91 87 HIS A N 1
ATOM 643 C CA . HIS A 1 87 ? -0.222 11.257 1.570 1.00 62.91 87 HIS A CA 1
ATOM 644 C C . HIS A 1 87 ? 1.030 12.151 1.656 1.00 62.91 87 HIS A C 1
ATOM 646 O O . HIS A 1 87 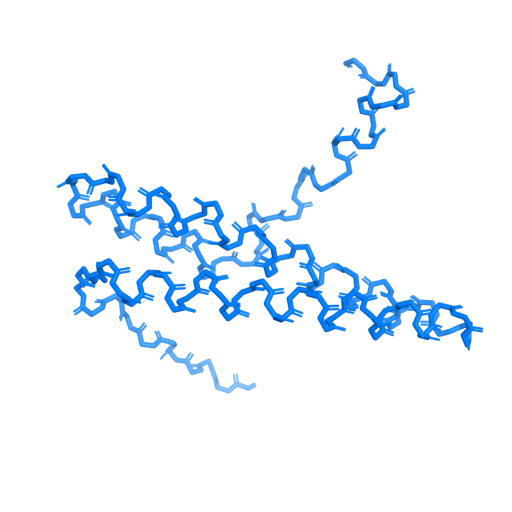? 2.142 11.701 1.405 1.00 62.91 87 HIS A O 1
ATOM 652 N N . THR A 1 88 ? 0.881 13.403 2.102 1.00 58.84 88 THR A N 1
ATOM 653 C CA . THR A 1 88 ? 1.961 14.407 2.132 1.00 58.84 88 THR A CA 1
ATOM 654 C C . THR A 1 88 ? 2.976 14.194 3.251 1.00 58.84 88 THR A C 1
ATOM 656 O O . THR A 1 88 ? 4.155 14.467 3.063 1.00 58.84 88 THR A O 1
ATOM 659 N N . SER A 1 89 ? 2.568 13.640 4.396 1.00 57.97 89 SER A N 1
ATOM 660 C CA . SER A 1 89 ? 3.482 13.376 5.521 1.00 57.97 89 SER A CA 1
ATOM 661 C C . SER A 1 89 ? 4.355 12.129 5.334 1.00 57.97 89 SER A C 1
ATOM 663 O O . SER A 1 89 ? 5.095 11.769 6.243 1.00 57.97 89 SER A O 1
ATOM 665 N N . LYS A 1 90 ? 4.226 11.420 4.204 1.00 54.25 90 LYS A N 1
ATOM 666 C CA . LYS A 1 90 ? 4.855 10.109 3.990 1.00 54.25 90 LYS A CA 1
ATOM 667 C C . LYS A 1 90 ? 6.074 10.163 3.068 1.00 54.25 90 LYS A C 1
ATOM 669 O O . LYS A 1 90 ? 6.919 9.285 3.165 1.00 54.25 90 LYS A O 1
ATOM 674 N N . ASN A 1 91 ? 6.254 11.176 2.225 1.00 51.94 91 ASN A N 1
ATOM 6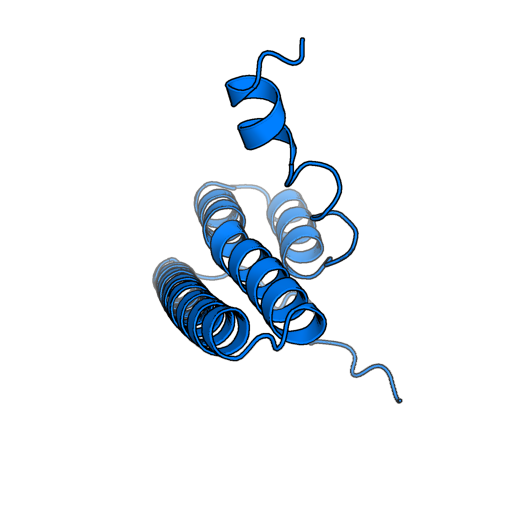75 C CA . ASN A 1 91 ? 7.384 11.208 1.277 1.00 51.94 91 ASN A CA 1
ATOM 676 C C . ASN A 1 91 ? 8.634 11.953 1.762 1.00 51.94 91 ASN A C 1
ATOM 678 O O . ASN A 1 91 ? 9.589 12.069 1.007 1.00 51.94 91 ASN A O 1
ATOM 682 N N . SER A 1 92 ? 8.696 12.396 3.016 1.00 56.81 92 SER A N 1
ATOM 683 C CA . SER A 1 92 ? 9.858 13.137 3.528 1.00 56.81 92 SER A CA 1
ATOM 684 C C . SER A 1 92 ? 11.113 12.278 3.753 1.00 56.81 92 SER A C 1
ATOM 686 O O . SER A 1 92 ? 12.216 12.792 3.624 1.00 56.81 92 SER A O 1
ATOM 688 N N . HIS A 1 93 ? 10.977 10.979 4.050 1.00 59.25 93 HIS A N 1
ATOM 689 C CA . HIS A 1 93 ? 12.117 10.127 4.445 1.00 59.25 93 HIS A CA 1
ATOM 690 C C . HIS A 1 93 ? 12.285 8.850 3.610 1.00 59.25 93 HIS A C 1
ATOM 692 O O . HIS A 1 93 ? 13.000 7.942 4.021 1.00 59.25 93 HIS A O 1
ATOM 698 N N . TRP A 1 94 ? 11.629 8.723 2.452 1.00 61.53 94 TRP A N 1
ATOM 699 C CA . TRP A 1 94 ? 11.670 7.469 1.680 1.00 61.53 94 TRP A CA 1
ATOM 700 C C . TRP A 1 94 ? 13.076 7.124 1.159 1.00 61.53 94 TRP A C 1
ATOM 702 O O . TRP A 1 94 ? 13.422 5.949 1.087 1.00 61.53 94 TRP A O 1
ATOM 712 N N . THR A 1 95 ? 13.899 8.135 0.870 1.00 69.12 95 THR A N 1
ATOM 713 C CA . THR A 1 95 ? 15.301 7.957 0.468 1.00 69.12 95 THR A CA 1
ATOM 714 C C . THR A 1 95 ? 16.217 7.661 1.657 1.00 69.12 95 THR A C 1
ATOM 716 O O . THR A 1 95 ? 17.332 7.206 1.453 1.00 69.12 95 THR A O 1
ATOM 719 N N . PHE A 1 96 ? 15.778 7.881 2.903 1.00 73.38 96 PHE A N 1
ATOM 720 C CA . PHE A 1 96 ? 16.644 7.792 4.084 1.00 73.38 96 PHE A CA 1
ATOM 721 C C . PHE A 1 96 ? 17.317 6.418 4.259 1.00 73.38 96 PHE A C 1
ATOM 723 O O . PHE A 1 96 ? 18.524 6.401 4.470 1.00 73.38 96 PHE A O 1
ATOM 730 N N . PRO A 1 97 ? 16.631 5.265 4.098 1.00 74.12 97 PRO A N 1
ATOM 731 C CA . PRO A 1 97 ? 17.299 3.966 4.193 1.00 74.12 97 PRO A CA 1
ATOM 732 C C . PRO A 1 97 ? 18.373 3.757 3.119 1.00 74.12 97 PRO A C 1
ATOM 734 O O . PRO A 1 97 ? 19.415 3.183 3.416 1.00 74.12 97 PRO A O 1
ATOM 737 N N . ALA A 1 98 ? 18.136 4.237 1.893 1.00 74.50 98 ALA A N 1
ATOM 738 C CA . ALA A 1 98 ? 19.123 4.180 0.816 1.00 74.50 98 ALA A CA 1
ATOM 739 C C . ALA A 1 98 ? 20.306 5.114 1.106 1.00 74.50 98 ALA A C 1
ATOM 741 O O . ALA A 1 98 ? 21.447 4.692 1.019 1.00 74.50 98 ALA A O 1
ATOM 742 N N . LEU A 1 99 ? 20.039 6.339 1.568 1.00 75.75 99 LEU A N 1
ATOM 743 C CA . LEU A 1 99 ? 21.073 7.300 1.959 1.00 75.75 99 LEU A CA 1
ATOM 744 C C . LEU A 1 99 ? 21.947 6.777 3.107 1.00 75.75 99 LEU A C 1
ATOM 746 O O . LEU A 1 99 ? 23.161 6.930 3.055 1.00 75.75 99 LEU A O 1
ATOM 750 N N . VAL A 1 100 ? 21.358 6.136 4.122 1.00 83.38 100 VAL A N 1
ATOM 751 C CA . VAL A 1 100 ? 22.112 5.500 5.216 1.00 83.38 100 VAL A CA 1
ATOM 752 C C . VAL A 1 100 ? 22.933 4.316 4.702 1.00 83.38 100 VAL A C 1
ATOM 754 O O . VAL A 1 100 ? 24.088 4.169 5.096 1.00 83.38 100 VAL A O 1
ATOM 757 N N . ALA A 1 101 ? 22.376 3.491 3.808 1.00 79.69 101 ALA A N 1
ATOM 758 C CA . ALA A 1 101 ? 23.124 2.412 3.161 1.00 79.69 101 ALA A CA 1
ATOM 759 C C . ALA A 1 101 ? 24.300 2.943 2.315 1.00 79.69 101 ALA A C 1
ATOM 761 O O . ALA A 1 101 ? 25.360 2.323 2.299 1.00 79.69 101 ALA A O 1
ATOM 762 N N . ASP A 1 102 ? 24.139 4.122 1.709 1.00 85.94 102 ASP A N 1
ATOM 763 C CA . ASP A 1 102 ? 25.162 4.837 0.936 1.00 85.94 102 ASP A CA 1
ATOM 764 C C . ASP A 1 102 ? 26.112 5.682 1.817 1.00 85.94 102 ASP A C 1
ATOM 766 O O . ASP A 1 102 ? 26.991 6.378 1.309 1.00 85.94 102 ASP A O 1
ATOM 770 N N . GLY A 1 103 ? 25.980 5.615 3.148 1.00 79.00 103 GLY A N 1
ATOM 771 C CA . GLY A 1 103 ? 26.917 6.223 4.096 1.00 79.00 103 GLY A CA 1
ATOM 772 C C . GLY A 1 103 ? 26.626 7.674 4.495 1.00 79.00 103 GLY A C 1
ATOM 773 O O . GLY A 1 103 ? 27.483 8.303 5.123 1.00 79.00 103 GLY A O 1
ATOM 774 N N . ALA A 1 104 ? 25.443 8.210 4.181 1.00 74.69 104 ALA A N 1
ATOM 775 C CA . ALA A 1 104 ? 24.988 9.489 4.722 1.00 74.69 104 ALA A CA 1
ATOM 776 C C . ALA A 1 104 ? 24.861 9.409 6.257 1.00 74.69 104 ALA A C 1
ATOM 778 O O . ALA A 1 104 ? 24.327 8.433 6.791 1.00 74.69 104 ALA A O 1
ATOM 779 N N . ARG A 1 105 ? 25.366 10.432 6.954 1.00 63.28 105 ARG A N 1
ATOM 780 C CA . ARG A 1 105 ? 25.362 10.557 8.420 1.00 63.28 105 ARG A CA 1
ATOM 781 C C . ARG A 1 105 ? 24.549 11.764 8.853 1.00 63.28 105 ARG A C 1
ATOM 783 O O . ARG A 1 105 ? 24.658 12.800 8.160 1.00 63.28 105 ARG A O 1
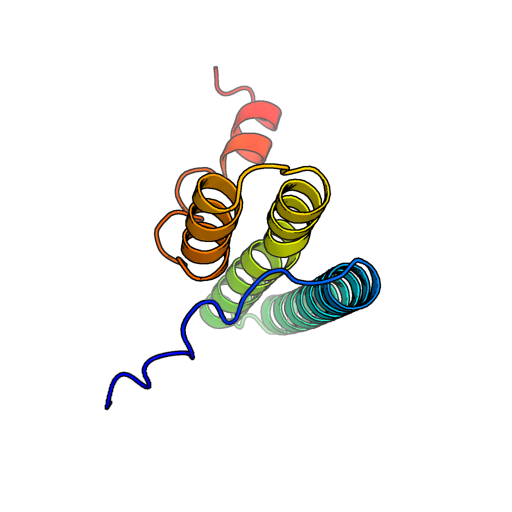#

Foldseek 3Di:
DPPPPPDADPDADDPVRLVVLLVVLQVQLVVLQVVLVVCVVVVVPVSSVVSNLVSQLSNCLNVLSVVSNPDPDPVVNNVSVVVNPDPVVPPPCPCVVVCVVVPND

Organism: NCBI:txid2666183

InterPro domains:
  IPR030987 Abortive infection protein, AbiV family [PF18728] (17-95)
  IPR030987 Abortive infection protein, AbiV family [TIGR04498] (21-103)

Secondary structure (DSSP, 8-state):
----------SPPPHHHHHHHHHHHHHHHHHHHHHHHHHHHTT-HHHHHHHHHHHHHHHHHHHHHHHHHH---HHHHHHHHHHHH-SGGGSSSTTHHHHHHTT--

pLDDT: mean 83.92, std 15.59, range [37.09, 98.69]